Protein AF-A0A0K2VNF8-F1 (afdb_monomer)

pLDDT: mean 89.31, std 10.3, range [41.53, 97.69]

Solvent-accessible surface area (backbone atoms only — not comparable to full-atom values): 4937 Å² total; per-residue (Å²): 131,85,85,53,56,49,16,65,85,77,64,48,70,34,60,87,85,51,36,37,25,87,48,100,90,44,40,22,31,46,92,68,23,60,34,42,50,47,52,74,34,76,91,49,35,77,77,43,50,40,88,90,78,67,45,61,48,50,72,67,57,35,45,52,57,40,52,53,40,44,74,72,72,50,59,53,82,39,49,62,24,42,68,132

Foldseek 3Di:
DPPQFAAPPPRHGDDVQAFWDDFLVGIHGQVGADFLLLLQVPVSQQRDADNVVRGGDDNVRSVVVSVVCVVVVHDRRGGPGDRD

Mean predicted aligned error: 4.43 Å

Organism: Mesorhizobium plurifarium (NCBI:txid69974)

Secondary structure (DSSP, 8-state):
----PBPTTT-PBPPTT--EEEETTEEEETTTSPBGGGGG-TTTGGG-B-TTT-PBPPHHHHHHHHHHHHHTT--TTSB--B--

Structure (mmCIF, N/CA/C/O backbone):
data_AF-A0A0K2VNF8-F1
#
_entry.id   AF-A0A0K2VNF8-F1
#
loop_
_atom_site.group_PDB
_atom_site.id
_atom_site.type_symbol
_atom_site.label_atom_id
_atom_site.label_alt_id
_atom_site.label_comp_id
_atom_site.label_asym_id
_atom_site.label_entity_id
_atom_site.label_seq_id
_atom_site.pdbx_PDB_ins_code
_atom_site.Cartn_x
_atom_site.Cartn_y
_atom_site.Cartn_z
_atom_site.occupancy
_atom_site.B_iso_or_equiv
_atom_site.auth_seq_id
_atom_site.auth_comp_id
_atom_site.auth_asym_id
_atom_site.auth_atom_id
_atom_site.pdbx_PDB_model_num
ATOM 1 N N . MET A 1 1 ? 22.505 0.907 -21.106 1.00 41.53 1 MET A N 1
ATOM 2 C CA . MET A 1 1 ? 22.362 0.140 -19.852 1.00 41.53 1 MET A CA 1
ATOM 3 C C . MET A 1 1 ? 20.888 0.153 -19.506 1.00 41.53 1 MET A C 1
ATOM 5 O O . MET A 1 1 ? 20.309 1.227 -19.522 1.00 41.53 1 MET A O 1
ATOM 9 N N . HIS A 1 2 ? 20.250 -1.000 -19.316 1.00 47.38 2 HIS A N 1
ATOM 10 C CA . HIS A 1 2 ? 18.919 -1.008 -18.712 1.00 47.38 2 HIS A CA 1
ATOM 11 C C . HIS A 1 2 ? 19.140 -0.891 -17.208 1.00 47.38 2 HIS A C 1
ATOM 13 O O . HIS A 1 2 ? 19.555 -1.876 -16.597 1.00 47.38 2 HIS A O 1
ATOM 19 N N . ASP A 1 3 ? 18.956 0.306 -16.652 1.00 53.69 3 ASP A N 1
ATOM 20 C CA . ASP A 1 3 ? 18.921 0.510 -15.204 1.00 53.69 3 ASP A CA 1
ATOM 21 C C . ASP A 1 3 ? 17.772 -0.327 -14.643 1.00 53.69 3 ASP A C 1
ATOM 23 O O . ASP A 1 3 ? 16.597 0.017 -14.746 1.00 53.69 3 ASP A O 1
ATOM 27 N N . ARG A 1 4 ? 18.112 -1.514 -14.143 1.00 63.62 4 ARG A N 1
ATOM 28 C CA . ARG A 1 4 ? 17.188 -2.349 -13.385 1.00 63.62 4 ARG A CA 1
ATOM 29 C C . ARG A 1 4 ? 17.300 -1.884 -11.945 1.00 63.62 4 ARG A C 1
ATOM 31 O O . ARG A 1 4 ? 18.257 -2.256 -11.269 1.00 63.62 4 ARG A O 1
ATOM 38 N N . THR A 1 5 ? 16.346 -1.073 -11.495 1.00 82.06 5 THR A N 1
ATOM 39 C CA . THR A 1 5 ? 16.219 -0.706 -10.080 1.00 82.06 5 THR A CA 1
ATOM 40 C C . THR A 1 5 ? 16.200 -1.981 -9.242 1.00 82.06 5 THR A C 1
ATOM 42 O O . THR A 1 5 ? 15.457 -2.913 -9.548 1.00 82.06 5 THR A O 1
ATOM 45 N N . ALA A 1 6 ? 17.040 -2.074 -8.216 1.00 90.44 6 ALA A N 1
ATOM 46 C CA . ALA A 1 6 ? 17.012 -3.209 -7.300 1.00 90.44 6 ALA A CA 1
ATOM 47 C C . ALA A 1 6 ? 15.917 -2.997 -6.248 1.00 90.44 6 ALA A C 1
ATOM 49 O O . ALA A 1 6 ? 15.747 -1.892 -5.739 1.00 90.44 6 ALA A O 1
ATOM 50 N N . CYS A 1 7 ? 15.185 -4.057 -5.909 1.00 93.44 7 CYS A N 1
ATOM 51 C CA . CYS A 1 7 ? 14.224 -4.030 -4.814 1.00 93.44 7 CYS A CA 1
ATOM 52 C C . CYS A 1 7 ? 14.951 -3.793 -3.490 1.00 93.44 7 CYS A C 1
ATOM 54 O O . CYS A 1 7 ? 15.832 -4.576 -3.135 1.00 93.44 7 CYS A O 1
ATOM 56 N N . LEU A 1 8 ? 14.541 -2.763 -2.749 1.00 93.00 8 LEU A N 1
ATOM 57 C CA . LEU A 1 8 ? 15.154 -2.365 -1.482 1.00 93.00 8 LEU A CA 1
ATOM 58 C C . LEU A 1 8 ? 15.218 -3.524 -0.471 1.00 93.00 8 LEU A C 1
ATOM 60 O O . LEU A 1 8 ? 16.248 -3.725 0.165 1.00 93.00 8 LEU A O 1
ATOM 64 N N . ALA A 1 9 ? 14.159 -4.333 -0.366 1.00 93.00 9 ALA A N 1
ATOM 65 C CA . ALA A 1 9 ? 14.079 -5.397 0.638 1.00 93.00 9 ALA A CA 1
ATOM 66 C C . ALA A 1 9 ? 14.858 -6.673 0.277 1.00 93.00 9 ALA A C 1
ATOM 68 O O . ALA A 1 9 ? 15.427 -7.317 1.154 1.00 93.00 9 ALA A O 1
ATOM 69 N N . CYS A 1 10 ? 14.864 -7.087 -0.996 1.00 94.75 10 CYS A N 1
ATOM 70 C CA . CYS A 1 10 ? 15.435 -8.385 -1.393 1.00 94.75 10 CYS A CA 1
ATOM 71 C C . CYS A 1 10 ? 16.613 -8.300 -2.371 1.00 94.75 10 CYS A C 1
ATOM 73 O O . CYS A 1 10 ? 17.138 -9.337 -2.777 1.00 94.75 10 CYS A O 1
ATOM 75 N N . GLY A 1 11 ? 16.997 -7.097 -2.807 1.00 92.44 11 GLY A N 1
ATOM 76 C CA . GLY A 1 11 ? 18.094 -6.847 -3.748 1.00 92.44 11 GLY A CA 1
ATOM 77 C C . GLY A 1 11 ? 17.867 -7.370 -5.171 1.00 92.44 11 GLY A C 1
ATOM 78 O O . GLY A 1 11 ? 18.722 -7.192 -6.038 1.00 92.44 11 GLY A O 1
ATOM 79 N N . LYS A 1 12 ? 16.732 -8.027 -5.446 1.00 92.69 12 LYS A N 1
ATOM 80 C CA . LYS A 1 12 ? 16.429 -8.569 -6.776 1.00 92.69 12 LYS A CA 1
ATOM 81 C C . LYS A 1 12 ? 16.138 -7.436 -7.763 1.00 92.69 12 LYS A C 1
ATOM 83 O O . LYS A 1 12 ? 15.494 -6.459 -7.382 1.00 92.69 12 LYS A O 1
ATOM 88 N N . PRO A 1 13 ? 16.546 -7.574 -9.035 1.00 91.25 13 PRO A N 1
ATOM 89 C CA . PRO A 1 13 ? 16.238 -6.579 -10.050 1.00 91.25 13 PRO A CA 1
ATOM 90 C C . PRO A 1 13 ? 14.726 -6.489 -10.282 1.00 91.25 13 PRO A C 1
ATOM 92 O O . PRO A 1 13 ? 14.059 -7.504 -10.490 1.00 91.25 13 PRO A O 1
ATOM 95 N N . ILE A 1 14 ? 14.207 -5.268 -10.293 1.00 90.75 14 ILE A N 1
ATOM 96 C CA . ILE A 1 14 ? 12.851 -4.933 -10.712 1.00 90.75 14 ILE A CA 1
ATOM 97 C C . ILE A 1 14 ? 12.887 -4.732 -12.229 1.00 90.75 14 ILE A C 1
ATOM 99 O O . ILE A 1 14 ? 13.742 -4.025 -12.768 1.00 90.75 14 ILE A O 1
ATOM 103 N N . ALA A 1 15 ? 11.994 -5.418 -12.942 1.00 88.19 15 ALA A N 1
ATOM 104 C CA . ALA A 1 15 ? 11.876 -5.250 -14.383 1.00 88.19 15 ALA A CA 1
ATOM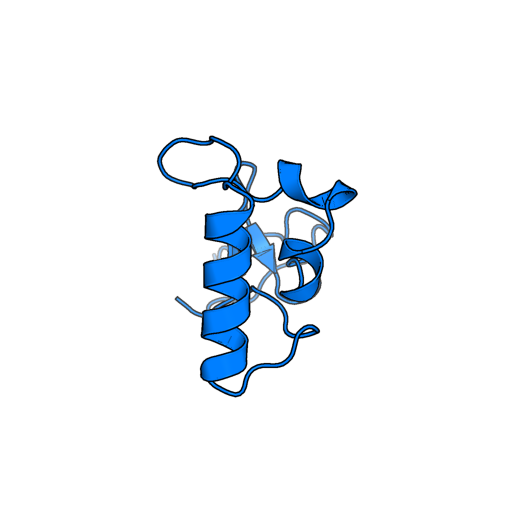 105 C C . ALA A 1 15 ? 11.306 -3.862 -14.712 1.00 88.19 15 ALA A C 1
ATOM 107 O O . ALA A 1 15 ? 10.467 -3.338 -13.985 1.00 88.19 15 ALA A O 1
ATOM 108 N N . HIS A 1 16 ? 11.739 -3.282 -15.830 1.00 84.75 16 HIS A N 1
ATOM 109 C CA . HIS A 1 16 ? 11.211 -2.002 -16.294 1.00 84.75 16 HIS A CA 1
ATOM 110 C C . HIS A 1 16 ? 9.691 -2.092 -16.516 1.00 84.75 16 HIS A C 1
ATOM 112 O O . HIS A 1 16 ? 9.229 -3.000 -17.209 1.00 84.75 16 HIS A O 1
ATOM 118 N N . GLY A 1 17 ? 8.930 -1.160 -15.937 1.00 85.44 17 GLY A N 1
ATOM 119 C CA . GLY A 1 17 ? 7.462 -1.139 -15.997 1.00 85.44 17 GLY A CA 1
ATOM 120 C C . GLY A 1 17 ? 6.761 -2.188 -15.124 1.00 85.44 17 GLY A C 1
ATOM 121 O O . GLY A 1 17 ? 5.547 -2.349 -15.226 1.00 85.44 17 GLY A O 1
ATOM 122 N N . ALA A 1 18 ? 7.492 -2.934 -14.288 1.00 90.19 18 ALA A N 1
ATOM 123 C CA . ALA A 1 18 ? 6.861 -3.784 -13.283 1.00 90.19 18 ALA A CA 1
ATOM 124 C C . ALA A 1 18 ? 6.236 -2.927 -12.167 1.00 90.19 18 ALA A C 1
ATOM 126 O O . ALA A 1 18 ? 6.762 -1.856 -11.878 1.00 90.19 18 ALA A O 1
ATOM 127 N N . PRO A 1 19 ? 5.173 -3.409 -11.494 1.00 92.69 19 PRO A N 1
ATOM 128 C CA . PRO A 1 19 ? 4.597 -2.700 -10.363 1.00 92.69 19 PRO A CA 1
ATOM 129 C C . PRO A 1 19 ? 5.619 -2.481 -9.243 1.00 92.69 19 PRO A C 1
ATOM 131 O O . PRO A 1 19 ? 6.301 -3.428 -8.820 1.00 92.69 19 PRO A O 1
ATOM 134 N N . THR A 1 20 ? 5.660 -1.257 -8.727 1.00 93.69 20 THR A N 1
ATOM 135 C CA . THR A 1 20 ? 6.550 -0.825 -7.649 1.00 93.69 20 THR A CA 1
ATOM 136 C C . THR A 1 20 ? 5.792 -0.135 -6.527 1.00 93.69 20 THR A C 1
ATOM 138 O O . THR A 1 20 ? 4.699 0.386 -6.726 1.00 93.69 20 THR A O 1
ATOM 141 N N . TYR A 1 21 ? 6.373 -0.148 -5.333 1.00 92.62 21 TYR A N 1
ATOM 142 C CA . TYR A 1 21 ? 5.913 0.622 -4.185 1.00 92.62 21 TYR A CA 1
ATOM 143 C C . TYR A 1 21 ? 7.043 1.563 -3.739 1.00 92.62 21 TYR A C 1
ATOM 145 O O . TYR A 1 21 ? 8.165 1.082 -3.526 1.00 92.62 21 TYR A O 1
ATOM 153 N N . PRO A 1 22 ? 6.791 2.880 -3.650 1.00 89.88 22 PRO A N 1
ATOM 154 C CA . PRO A 1 22 ? 7.782 3.838 -3.186 1.00 89.88 22 PRO A CA 1
ATOM 155 C C . PRO A 1 22 ? 7.962 3.724 -1.670 1.00 89.88 22 PRO A C 1
ATOM 157 O O . PRO A 1 22 ? 6.993 3.654 -0.924 1.00 89.88 22 PRO A O 1
ATOM 160 N N . ASP A 1 23 ? 9.212 3.717 -1.230 1.00 87.19 23 ASP A N 1
ATOM 161 C CA . ASP A 1 23 ? 9.601 3.789 0.174 1.00 87.19 23 ASP A CA 1
ATOM 162 C C . ASP A 1 23 ? 10.548 4.982 0.359 1.00 87.19 23 ASP A C 1
ATOM 164 O O . ASP A 1 23 ? 11.258 5.367 -0.574 1.00 87.19 23 ASP A O 1
ATOM 168 N N . VAL A 1 24 ? 10.613 5.558 1.559 1.00 84.81 24 VAL A N 1
ATOM 169 C CA . VAL A 1 24 ? 11.523 6.683 1.852 1.00 84.81 24 VAL A CA 1
ATOM 170 C C . VAL A 1 24 ? 12.988 6.365 1.552 1.00 84.81 24 VAL A C 1
ATOM 172 O O . VAL A 1 24 ? 13.764 7.261 1.228 1.00 84.81 24 VAL A O 1
ATO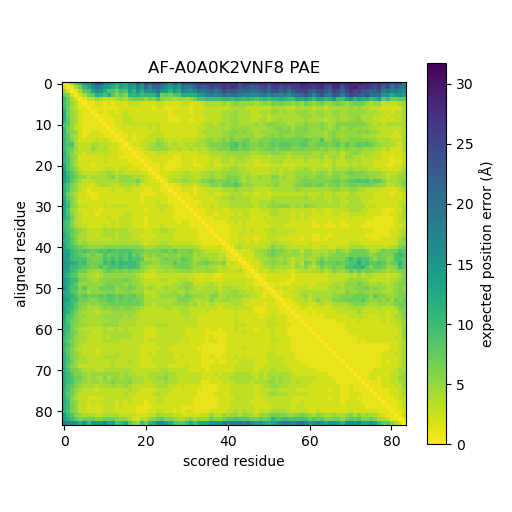M 175 N N . SER A 1 25 ? 13.372 5.089 1.633 1.00 85.31 25 SER A N 1
ATOM 176 C CA . SER A 1 25 ? 14.740 4.625 1.407 1.00 85.31 25 SER A CA 1
ATOM 177 C C . SER A 1 25 ? 14.955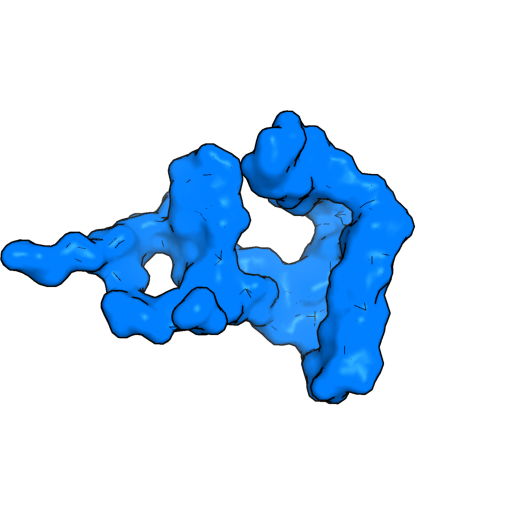 4.018 0.017 1.00 85.31 25 SER A C 1
ATOM 179 O O . SER A 1 25 ? 16.069 3.590 -0.292 1.00 85.31 25 SER A O 1
ATOM 181 N N . GLY A 1 26 ? 13.925 3.942 -0.833 1.00 88.25 26 GLY A N 1
ATOM 182 C CA . GLY A 1 26 ? 14.058 3.385 -2.176 1.00 88.25 26 GLY A CA 1
ATOM 183 C C . GLY A 1 26 ? 12.760 2.847 -2.769 1.00 88.25 26 GLY A C 1
ATOM 184 O O . GLY A 1 26 ? 11.701 3.456 -2.689 1.00 88.25 26 GLY A O 1
ATOM 185 N N . THR A 1 27 ? 12.846 1.702 -3.442 1.00 91.44 27 THR A N 1
ATOM 186 C CA . THR A 1 27 ? 11.708 1.130 -4.171 1.00 91.44 27 THR A CA 1
ATOM 187 C C . THR A 1 27 ? 11.568 -0.351 -3.870 1.00 91.44 27 THR A C 1
ATOM 189 O O . THR A 1 27 ? 12.524 -1.122 -3.989 1.00 91.44 27 THR A O 1
ATOM 192 N N . LEU A 1 28 ? 10.356 -0.768 -3.519 1.00 93.00 28 LEU A N 1
ATOM 193 C CA . LEU A 1 28 ? 9.995 -2.166 -3.332 1.00 93.00 28 LEU A CA 1
ATOM 194 C C . LEU A 1 28 ? 9.325 -2.699 -4.600 1.00 93.00 28 LEU A C 1
ATOM 196 O O . LEU A 1 28 ? 8.446 -2.068 -5.181 1.00 93.00 28 LEU A O 1
ATOM 200 N N . GLY A 1 29 ? 9.742 -3.883 -5.044 1.00 94.00 29 GLY A N 1
ATOM 201 C CA . GLY A 1 29 ? 9.023 -4.612 -6.089 1.00 94.00 29 GLY A CA 1
ATOM 202 C C . GLY A 1 29 ? 7.774 -5.294 -5.524 1.00 94.00 29 GLY A C 1
ATOM 203 O O . GLY A 1 29 ? 7.706 -5.559 -4.327 1.00 94.00 29 GLY A O 1
ATOM 204 N N . LYS A 1 30 ? 6.826 -5.666 -6.393 1.00 93.44 30 LYS A N 1
ATOM 205 C CA . LYS A 1 30 ? 5.549 -6.321 -6.031 1.00 93.44 30 LYS A CA 1
ATOM 206 C C . LYS A 1 30 ? 5.624 -7.422 -4.960 1.00 93.44 30 LYS A C 1
ATOM 208 O O . LYS A 1 30 ? 4.710 -7.548 -4.161 1.00 93.44 30 LYS A O 1
ATOM 213 N N . CYS A 1 31 ? 6.672 -8.246 -4.951 1.00 91.75 31 CYS A N 1
ATOM 214 C CA . CYS A 1 31 ? 6.800 -9.343 -3.984 1.00 91.75 31 CYS A CA 1
ATOM 215 C C . CYS A 1 31 ? 7.229 -8.908 -2.575 1.00 91.75 31 CYS A C 1
ATOM 217 O O . CYS A 1 31 ? 7.128 -9.707 -1.651 1.00 91.75 31 CYS A O 1
ATOM 219 N N . CYS A 1 32 ? 7.755 -7.694 -2.430 1.00 94.19 32 CYS A N 1
ATOM 220 C CA . CYS A 1 32 ? 8.220 -7.140 -1.161 1.00 94.19 32 CYS A CA 1
ATOM 221 C C . CYS A 1 32 ? 7.444 -5.889 -0.748 1.00 94.19 32 CYS A C 1
ATOM 223 O O . CYS A 1 32 ? 7.713 -5.351 0.318 1.00 94.19 32 CYS A O 1
ATOM 225 N N . ALA A 1 33 ? 6.544 -5.400 -1.600 1.00 94.25 33 ALA A N 1
ATOM 226 C CA . ALA A 1 33 ? 5.655 -4.309 -1.257 1.00 94.25 33 ALA A CA 1
ATOM 227 C C . ALA A 1 33 ? 4.667 -4.757 -0.169 1.00 94.25 33 ALA A C 1
ATOM 229 O O . ALA A 1 33 ? 4.265 -5.927 -0.170 1.00 94.25 33 ALA A O 1
ATOM 230 N N . PRO A 1 34 ? 4.257 -3.841 0.722 1.00 94.44 34 PRO A N 1
ATOM 231 C CA . PRO A 1 34 ? 3.246 -4.137 1.724 1.00 94.44 34 PRO A CA 1
ATOM 232 C C . PRO A 1 34 ? 1.919 -4.515 1.064 1.00 94.44 34 PRO A C 1
ATOM 234 O O . PRO A 1 34 ? 1.628 -4.125 -0.073 1.00 94.44 34 PRO A O 1
ATOM 237 N N . THR A 1 35 ? 1.114 -5.284 1.782 1.00 95.50 35 THR A N 1
ATOM 238 C CA . THR A 1 35 ? -0.270 -5.589 1.413 1.00 95.50 35 THR A CA 1
ATOM 239 C C . THR A 1 35 ? -1.233 -4.590 2.051 1.00 95.50 35 THR A C 1
ATOM 241 O O . THR A 1 35 ? -0.882 -3.889 3.000 1.00 95.50 35 THR A O 1
ATOM 244 N N . TYR A 1 36 ? -2.453 -4.483 1.521 1.00 95.31 36 TYR A N 1
ATOM 245 C CA . TYR A 1 36 ? -3.432 -3.521 2.043 1.00 95.31 36 TYR A CA 1
ATOM 246 C C . TYR A 1 36 ? -3.875 -3.829 3.479 1.00 95.31 36 TYR A C 1
ATOM 248 O O . TYR A 1 36 ? -4.178 -2.902 4.219 1.00 95.31 36 TYR A O 1
ATOM 256 N N . ASP A 1 37 ? -3.909 -5.090 3.907 1.00 95.25 37 ASP A N 1
ATOM 257 C CA . ASP A 1 37 ? -4.206 -5.459 5.298 1.00 95.25 37 ASP A CA 1
ATOM 258 C C . ASP A 1 37 ? -3.187 -4.898 6.305 1.00 95.25 37 ASP A C 1
ATOM 260 O O . ASP A 1 37 ? -3.578 -4.508 7.407 1.00 95.25 37 ASP A O 1
ATOM 264 N N . MET A 1 38 ? -1.917 -4.758 5.912 1.00 94.81 38 MET A N 1
ATOM 265 C CA . MET A 1 38 ? -0.867 -4.167 6.749 1.00 94.81 38 MET A CA 1
ATOM 266 C C . MET A 1 38 ? -1.156 -2.698 7.085 1.00 94.81 38 MET A C 1
ATOM 268 O O . MET A 1 38 ? -0.751 -2.236 8.148 1.00 94.81 38 MET A O 1
ATOM 272 N N . LEU A 1 39 ? -1.937 -1.975 6.267 1.00 94.00 39 LEU A N 1
ATOM 273 C CA . LEU A 1 39 ? -2.394 -0.619 6.607 1.00 94.00 39 LEU A CA 1
ATOM 274 C C . LEU A 1 39 ? -3.217 -0.581 7.895 1.00 94.00 39 LEU A C 1
ATOM 276 O O . LEU A 1 39 ? -3.297 0.472 8.522 1.00 94.00 39 LEU A O 1
ATOM 280 N N . LEU A 1 40 ? -3.853 -1.690 8.275 1.00 93.62 40 LEU A N 1
ATOM 281 C CA . LEU A 1 40 ? -4.696 -1.787 9.464 1.00 93.62 40 LEU A CA 1
ATOM 282 C C . LEU A 1 40 ? -3.968 -2.408 10.663 1.00 93.62 40 LEU A C 1
ATOM 284 O O . LEU A 1 40 ? -4.515 -2.387 11.765 1.00 93.62 40 LEU A O 1
ATOM 288 N N . ALA A 1 41 ? -2.762 -2.945 10.467 1.00 92.44 41 ALA A N 1
ATOM 289 C CA . ALA A 1 41 ? -1.937 -3.468 11.547 1.00 92.44 41 ALA A CA 1
ATOM 290 C C . ALA A 1 41 ? -1.293 -2.300 12.308 1.00 92.44 41 ALA A C 1
ATOM 292 O O . ALA A 1 41 ? -0.587 -1.471 11.732 1.00 92.44 41 ALA A O 1
ATOM 293 N N . GLU A 1 42 ? -1.564 -2.201 13.609 1.00 83.38 42 GLU A N 1
ATOM 294 C CA . GLU A 1 42 ? -1.058 -1.100 14.439 1.00 83.38 42 GLU A CA 1
ATOM 295 C C . GLU A 1 42 ? 0.460 -1.192 14.634 1.00 83.38 42 GLU A C 1
ATOM 297 O O . GLU A 1 42 ? 1.132 -0.166 14.699 1.00 83.38 42 GLU A O 1
ATOM 302 N N . GLU A 1 43 ? 1.018 -2.405 14.653 1.00 84.75 43 GLU A N 1
ATOM 303 C CA . GLU A 1 43 ? 2.463 -2.631 14.692 1.00 84.75 43 GLU A CA 1
ATOM 304 C C . GLU A 1 43 ? 3.192 -2.173 13.416 1.00 84.75 43 GLU A C 1
ATOM 306 O O . GLU A 1 43 ? 4.342 -1.746 13.497 1.00 84.75 43 GLU A O 1
ATOM 311 N N . GLU A 1 44 ? 2.520 -2.198 12.261 1.00 83.50 44 GLU A N 1
ATOM 312 C CA . GLU A 1 44 ? 3.089 -1.798 10.966 1.00 83.50 44 GLU A CA 1
ATOM 313 C C . GLU A 1 44 ? 2.780 -0.329 10.618 1.00 83.50 44 GLU A C 1
ATOM 315 O O . GLU A 1 44 ? 3.315 0.221 9.655 1.00 83.50 44 GLU A O 1
ATOM 320 N N . ALA A 1 45 ? 1.930 0.337 11.409 1.00 77.25 45 ALA A N 1
ATOM 321 C CA . ALA A 1 45 ? 1.428 1.688 11.158 1.00 77.25 45 ALA A CA 1
ATOM 322 C C . ALA A 1 45 ? 2.533 2.716 10.879 1.00 77.25 45 ALA A C 1
ATOM 324 O O . ALA A 1 45 ? 2.374 3.580 10.018 1.00 77.25 45 ALA A O 1
ATOM 325 N N . GLY A 1 46 ? 3.650 2.613 11.605 1.00 80.56 46 GLY A N 1
ATOM 326 C CA . GLY A 1 46 ? 4.773 3.546 11.513 1.00 80.56 46 GLY A CA 1
ATOM 327 C C . GLY A 1 46 ? 5.575 3.457 10.213 1.00 80.56 46 GLY A C 1
ATOM 328 O O . GLY A 1 46 ? 6.367 4.355 9.946 1.00 80.56 46 GLY A O 1
ATOM 329 N N . TYR A 1 47 ? 5.382 2.410 9.405 1.00 84.31 47 TYR A N 1
ATOM 330 C CA . TYR A 1 47 ? 6.077 2.241 8.125 1.00 84.31 47 TYR A CA 1
ATOM 331 C C . TYR A 1 47 ? 5.352 2.908 6.953 1.00 84.31 47 TYR A C 1
ATOM 333 O O . TYR A 1 47 ? 5.932 3.080 5.882 1.00 84.31 47 TYR A O 1
ATOM 341 N N . PHE A 1 48 ? 4.094 3.303 7.142 1.00 91.19 48 PHE A N 1
ATOM 342 C CA . PHE A 1 48 ? 3.319 3.990 6.118 1.00 91.19 48 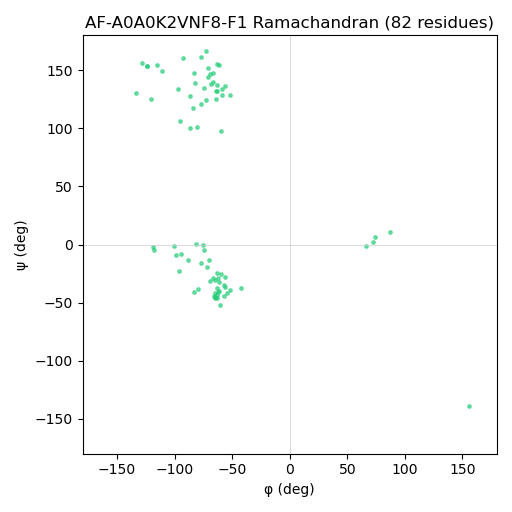PHE A CA 1
ATOM 343 C C . PHE A 1 48 ? 3.423 5.489 6.337 1.00 91.19 48 PHE A C 1
ATOM 345 O O . PHE A 1 48 ? 2.807 6.026 7.255 1.00 91.19 48 PHE A O 1
ATOM 352 N N . VAL A 1 49 ? 4.191 6.160 5.488 1.00 90.31 49 VAL A N 1
ATOM 353 C CA . VAL A 1 49 ? 4.398 7.606 5.556 1.00 90.31 49 VAL A CA 1
ATOM 354 C C . VAL A 1 49 ? 3.828 8.302 4.329 1.00 90.31 49 VAL A C 1
ATOM 356 O O . VAL A 1 49 ? 3.711 7.717 3.251 1.00 90.31 49 VAL A O 1
ATOM 359 N N . ASP A 1 50 ? 3.474 9.566 4.501 1.00 88.00 50 ASP A N 1
ATOM 360 C CA . ASP A 1 50 ? 3.217 10.471 3.393 1.00 88.00 50 ASP A CA 1
ATOM 361 C C . ASP A 1 50 ? 4.551 10.839 2.725 1.00 88.00 50 ASP A C 1
ATOM 363 O O . ASP A 1 50 ? 5.481 11.290 3.389 1.00 88.00 50 ASP A O 1
ATOM 367 N N . MET A 1 51 ? 4.675 10.617 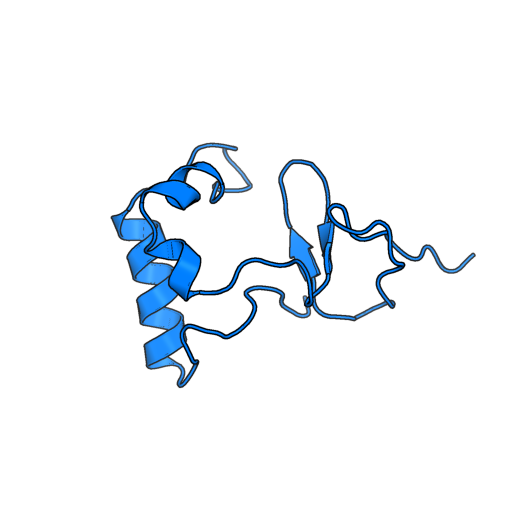1.415 1.00 84.94 51 MET A N 1
ATOM 368 C CA . MET A 1 51 ? 5.961 10.771 0.717 1.00 84.94 51 MET A CA 1
ATOM 369 C C . MET A 1 51 ? 6.397 12.235 0.549 1.00 84.94 51 MET A C 1
ATOM 371 O O . MET A 1 51 ? 7.584 12.479 0.337 1.00 84.94 51 MET 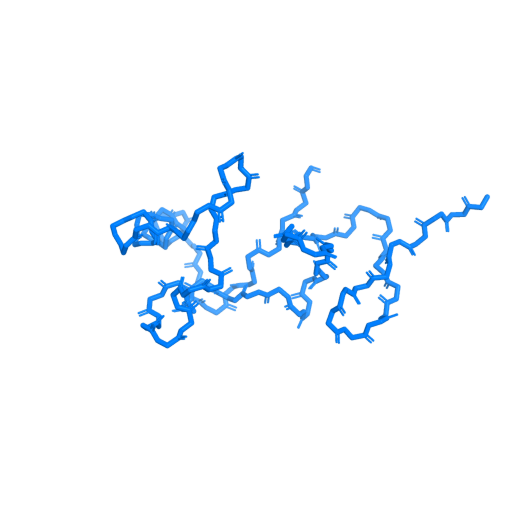A O 1
ATOM 375 N N . ASP A 1 52 ? 5.474 13.197 0.653 1.00 85.56 52 ASP A N 1
ATOM 376 C CA . ASP A 1 52 ? 5.780 14.625 0.523 1.00 85.56 52 ASP A CA 1
ATOM 377 C C . ASP A 1 52 ? 6.306 15.212 1.842 1.00 85.56 52 ASP A C 1
ATOM 379 O O . ASP A 1 52 ? 7.243 16.013 1.849 1.00 85.56 52 ASP A O 1
ATOM 383 N N . SER A 1 53 ? 5.713 14.812 2.969 1.00 87.06 53 SER A N 1
ATOM 384 C CA . SER A 1 53 ? 6.072 15.292 4.311 1.00 87.06 53 SER A CA 1
ATOM 385 C C . SER A 1 53 ? 7.039 14.377 5.066 1.00 87.06 53 SER A C 1
ATOM 387 O O . SER A 1 53 ? 7.738 14.843 5.964 1.00 87.06 53 SER A O 1
ATOM 389 N N . GLY A 1 54 ? 7.099 13.091 4.713 1.00 86.12 54 GLY A N 1
ATOM 390 C CA . GLY A 1 54 ? 7.844 12.055 5.435 1.00 86.12 54 GLY A CA 1
ATOM 391 C C . GLY A 1 54 ? 7.212 11.639 6.769 1.00 86.12 54 GLY A C 1
ATOM 392 O O . GLY A 1 54 ? 7.788 10.816 7.479 1.00 86.12 54 GLY A O 1
ATOM 393 N N . GLU A 1 55 ? 6.052 12.195 7.122 1.00 90.31 55 GLU A N 1
ATOM 394 C CA . GLU A 1 55 ? 5.363 11.918 8.381 1.00 90.31 55 GLU A CA 1
ATOM 395 C C . GLU A 1 55 ? 4.514 10.638 8.286 1.00 90.31 55 GLU A C 1
ATOM 397 O O . GLU A 1 55 ? 3.949 10.349 7.224 1.00 90.31 55 GLU A O 1
ATOM 402 N N . PRO A 1 56 ? 4.362 9.871 9.383 1.00 90.75 56 PRO A N 1
ATOM 403 C CA . PRO A 1 56 ? 3.472 8.716 9.412 1.00 90.75 56 PRO A CA 1
ATOM 404 C C . PRO A 1 56 ? 2.031 9.079 9.041 1.00 90.75 56 PRO A C 1
ATOM 406 O O . PRO A 1 56 ? 1.462 10.056 9.535 1.00 90.75 56 PRO A O 1
ATOM 409 N N . LEU A 1 57 ? 1.405 8.242 8.216 1.00 92.69 57 LEU A N 1
ATOM 410 C CA . LEU A 1 57 ? -0.009 8.360 7.892 1.00 92.69 57 LEU A CA 1
ATOM 411 C C . LEU A 1 57 ? -0.858 8.158 9.149 1.00 92.69 57 LEU A C 1
ATOM 413 O O . LEU A 1 57 ? -0.656 7.229 9.938 1.00 92.69 57 LEU A O 1
ATOM 417 N N . THR A 1 58 ? -1.883 8.994 9.305 1.00 93.31 58 THR A N 1
ATOM 418 C CA . THR A 1 58 ? -2.862 8.815 10.380 1.00 93.31 58 THR A CA 1
ATOM 419 C C . THR A 1 58 ? -3.622 7.499 10.202 1.00 93.31 58 THR A C 1
ATOM 421 O O . THR A 1 58 ? -3.779 6.990 9.089 1.00 93.31 58 THR A O 1
ATOM 424 N N . ALA A 1 59 ? -4.145 6.944 11.299 1.00 92.81 59 ALA A N 1
ATOM 425 C CA . ALA A 1 59 ? -4.985 5.745 11.237 1.00 92.81 59 ALA A CA 1
ATOM 426 C C . ALA A 1 59 ? -6.201 5.934 10.309 1.00 92.81 59 ALA A C 1
ATOM 428 O O . ALA A 1 59 ? -6.567 5.023 9.570 1.00 92.81 59 ALA A O 1
ATOM 429 N N . GLU A 1 60 ? -6.788 7.134 10.297 1.00 94.50 60 GLU A N 1
ATOM 430 C CA . GLU A 1 60 ? -7.896 7.484 9.404 1.00 94.50 60 GLU A CA 1
ATOM 431 C C . GLU A 1 60 ? -7.469 7.485 7.929 1.00 94.50 60 GLU A C 1
ATOM 433 O O . GLU A 1 60 ? -8.160 6.901 7.097 1.00 94.50 60 GLU A O 1
ATOM 438 N N . ALA A 1 61 ? -6.304 8.054 7.602 1.00 94.19 61 ALA A N 1
ATOM 439 C CA . ALA A 1 61 ? -5.779 8.051 6.237 1.00 94.19 61 ALA A CA 1
ATOM 440 C C . ALA A 1 61 ? -5.459 6.629 5.749 1.00 94.19 61 ALA A C 1
ATOM 442 O O . ALA A 1 61 ? -5.874 6.244 4.654 1.00 94.19 61 ALA A O 1
ATOM 443 N N . ARG A 1 62 ? -4.793 5.812 6.581 1.00 95.00 62 ARG A N 1
ATOM 444 C CA . ARG A 1 62 ? -4.529 4.392 6.283 1.00 95.00 62 ARG A CA 1
ATOM 445 C C . ARG A 1 62 ? -5.829 3.628 6.028 1.00 95.00 62 ARG A C 1
ATOM 447 O O . ARG A 1 62 ? -5.935 2.881 5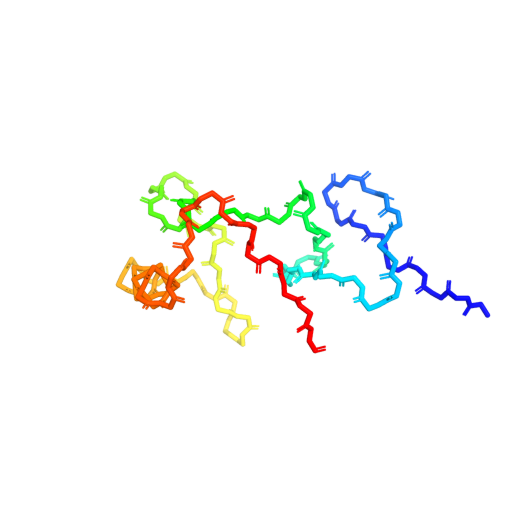.054 1.00 95.00 62 ARG A O 1
ATOM 454 N N . ARG A 1 63 ? -6.846 3.863 6.863 1.00 95.44 63 ARG A N 1
ATOM 455 C CA . ARG A 1 63 ? -8.163 3.238 6.716 1.00 95.44 63 ARG A CA 1
ATOM 456 C C . ARG A 1 63 ? -8.871 3.673 5.435 1.00 95.44 63 ARG A C 1
ATOM 458 O O . ARG A 1 63 ? -9.413 2.820 4.742 1.00 95.44 63 ARG A O 1
ATOM 465 N N . ALA A 1 64 ? -8.814 4.955 5.085 1.00 96.44 64 ALA A N 1
ATOM 466 C CA . ALA A 1 64 ? -9.402 5.467 3.851 1.00 96.44 64 ALA A CA 1
ATOM 467 C C . ALA A 1 64 ? -8.772 4.831 2.598 1.00 96.44 64 ALA A C 1
ATOM 469 O O . ALA A 1 64 ? -9.492 4.484 1.663 1.00 96.44 64 ALA A O 1
ATOM 470 N N . ILE A 1 65 ? -7.448 4.618 2.589 1.00 95.06 65 ILE A N 1
ATOM 471 C CA . ILE A 1 65 ? -6.747 3.924 1.493 1.00 95.06 65 ILE A CA 1
ATOM 472 C C . ILE A 1 65 ? -7.231 2.474 1.370 1.00 95.06 65 ILE A C 1
ATOM 474 O O . ILE A 1 65 ? -7.530 2.015 0.265 1.00 95.06 65 ILE A O 1
ATOM 478 N N . TYR A 1 66 ? -7.328 1.765 2.497 1.00 96.38 66 TYR A N 1
ATOM 479 C CA . TYR A 1 66 ? -7.843 0.398 2.534 1.00 96.38 66 TYR A CA 1
ATOM 480 C C . TYR A 1 66 ? -9.290 0.324 2.025 1.00 96.38 6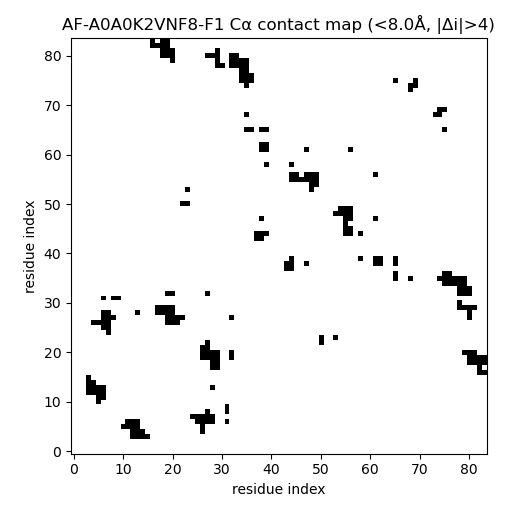6 TYR A C 1
ATOM 482 O O . TYR A 1 66 ? -9.587 -0.441 1.108 1.00 96.38 66 TYR A O 1
ATOM 490 N N . ASP A 1 67 ? -10.186 1.148 2.573 1.00 97.44 67 ASP A N 1
ATOM 491 C CA . ASP A 1 67 ? -11.608 1.129 2.227 1.00 97.44 67 ASP A CA 1
ATOM 492 C C . ASP A 1 67 ? -11.824 1.486 0.744 1.00 97.44 67 ASP A C 1
ATOM 494 O O . ASP A 1 67 ? -12.648 0.860 0.075 1.00 97.44 67 ASP A O 1
ATOM 498 N N . ALA A 1 68 ? -11.043 2.425 0.193 1.00 97.25 68 ALA A N 1
ATOM 499 C CA . ALA A 1 68 ? -11.076 2.759 -1.231 1.00 97.25 68 ALA A CA 1
ATOM 500 C C . ALA A 1 68 ? -10.666 1.575 -2.126 1.00 97.25 68 ALA A C 1
ATOM 502 O O . ALA A 1 68 ? -11.299 1.336 -3.156 1.00 97.25 68 ALA A O 1
ATOM 503 N N . HIS A 1 69 ? -9.643 0.808 -1.731 1.00 96.69 69 HIS A N 1
ATOM 504 C CA . HIS A 1 69 ? -9.209 -0.390 -2.461 1.00 96.69 69 HIS A CA 1
ATOM 505 C C . HIS A 1 69 ? -10.280 -1.484 -2.449 1.00 96.69 69 HIS A C 1
ATOM 507 O O . HIS A 1 69 ? -10.628 -2.026 -3.500 1.00 96.69 69 HIS A O 1
ATOM 513 N N . ILE A 1 70 ? -10.872 -1.751 -1.281 1.00 97.69 70 ILE A N 1
ATOM 514 C CA . ILE A 1 70 ? -11.962 -2.726 -1.145 1.00 97.69 70 ILE A CA 1
ATOM 515 C C . ILE A 1 70 ? -13.199 -2.299 -1.943 1.00 97.69 70 ILE A C 1
ATOM 517 O O . ILE A 1 70 ? -13.788 -3.115 -2.652 1.00 97.69 70 ILE A O 1
ATOM 521 N N . ALA A 1 71 ? -13.582 -1.021 -1.887 1.00 97.56 71 ALA A N 1
ATOM 522 C CA . ALA A 1 71 ? -14.707 -0.494 -2.661 1.00 97.56 71 ALA A CA 1
ATOM 523 C C . ALA A 1 71 ? -14.481 -0.608 -4.181 1.00 97.56 71 ALA A C 1
ATOM 525 O O . ALA A 1 71 ? -15.439 -0.782 -4.934 1.00 97.56 71 ALA A O 1
ATOM 526 N N . GLY A 1 72 ? -13.222 -0.569 -4.628 1.00 96.38 72 GLY A N 1
ATOM 527 C CA . GLY A 1 72 ? -12.815 -0.832 -6.010 1.00 96.38 72 GLY A CA 1
ATOM 528 C C . GLY A 1 72 ? -12.830 -2.312 -6.420 1.00 96.38 72 GLY A C 1
ATOM 529 O O . GLY A 1 72 ? -12.503 -2.620 -7.564 1.00 96.38 72 GLY A O 1
ATOM 530 N N . GLY A 1 73 ? -13.201 -3.227 -5.518 1.00 97.12 73 GLY A N 1
ATOM 531 C CA . GLY A 1 73 ? -13.199 -4.676 -5.747 1.00 97.12 73 GLY A CA 1
ATOM 532 C C . GLY A 1 73 ? -11.866 -5.365 -5.438 1.00 97.12 73 GLY A C 1
ATOM 533 O O . GLY A 1 73 ? -11.694 -6.533 -5.787 1.00 97.12 73 GLY A O 1
ATOM 534 N N . GLY A 1 74 ? -10.931 -4.657 -4.804 1.00 96.12 74 GLY A N 1
ATOM 535 C CA . GLY A 1 74 ? -9.655 -5.199 -4.358 1.00 96.12 74 GLY A CA 1
ATOM 536 C C . GLY A 1 74 ? -9.770 -6.120 -3.141 1.00 96.12 74 GLY A C 1
ATOM 537 O O . GLY A 1 74 ? -10.794 -6.180 -2.459 1.00 96.12 74 GLY A O 1
ATOM 538 N N . GLN A 1 75 ? -8.693 -6.851 -2.864 1.00 97.19 75 GLN A N 1
ATOM 539 C CA . GLN A 1 75 ? -8.562 -7.768 -1.735 1.00 97.19 75 GLN A CA 1
ATOM 540 C C . GLN A 1 75 ? -7.552 -7.241 -0.701 1.00 97.19 75 GLN A C 1
ATOM 542 O O . GLN A 1 75 ? -6.570 -6.601 -1.079 1.00 97.19 75 GLN A O 1
ATOM 547 N N . PRO A 1 76 ? -7.723 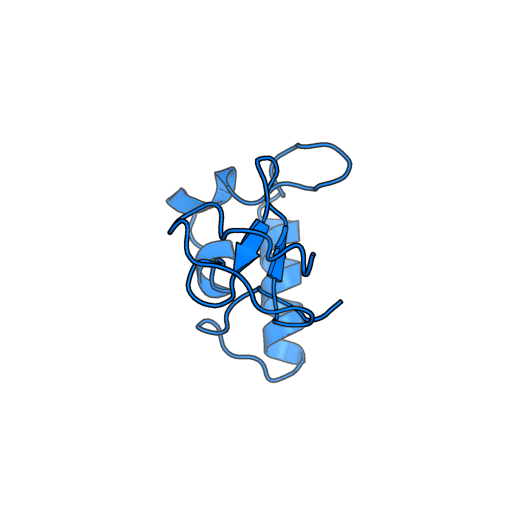-7.552 0.600 1.00 95.56 76 PRO A N 1
ATOM 548 C CA . PRO A 1 76 ? -6.783 -7.138 1.652 1.00 95.56 76 PRO A CA 1
ATOM 549 C C . PRO A 1 76 ? -5.344 -7.610 1.402 1.00 95.56 76 PRO A C 1
ATOM 551 O O . PRO A 1 76 ? -4.385 -6.903 1.686 1.00 95.56 76 PRO A O 1
ATOM 554 N N . THR A 1 77 ? -5.201 -8.800 0.821 1.00 95.69 77 THR A N 1
ATOM 555 C CA . THR A 1 77 ? -3.917 -9.441 0.512 1.00 95.69 77 THR A CA 1
ATOM 556 C C . THR A 1 77 ? -3.270 -8.933 -0.776 1.00 95.69 77 THR A C 1
ATOM 558 O O . THR A 1 77 ? -2.221 -9.441 -1.174 1.00 95.69 77 THR A O 1
ATOM 561 N N . ASP A 1 78 ? -3.897 -7.990 -1.481 1.00 96.12 78 ASP A N 1
ATOM 562 C CA . ASP A 1 78 ? -3.289 -7.413 -2.673 1.00 96.12 78 ASP A CA 1
ATOM 563 C C . ASP A 1 78 ? -2.045 -6.616 -2.290 1.00 96.12 78 ASP A C 1
ATOM 565 O O . ASP A 1 78 ? -2.026 -5.888 -1.298 1.00 96.12 78 ASP A O 1
ATOM 569 N N . SER A 1 79 ? -1.001 -6.728 -3.109 1.00 95.81 79 SER A N 1
ATOM 570 C CA . SER A 1 79 ? 0.186 -5.890 -2.954 1.00 95.81 79 SER A CA 1
ATOM 571 C C . SER A 1 79 ? -0.162 -4.442 -3.296 1.00 95.81 79 SER A C 1
ATOM 573 O O . SER A 1 79 ? -0.759 -4.176 -4.341 1.00 95.81 79 SER A O 1
ATOM 575 N N . MET A 1 80 ? 0.339 -3.509 -2.498 1.00 94.81 80 MET A N 1
ATOM 576 C CA . MET A 1 80 ? 0.214 -2.074 -2.736 1.00 94.81 80 MET A CA 1
ATOM 577 C C . MET A 1 80 ? 1.125 -1.555 -3.859 1.00 94.81 80 MET A C 1
ATOM 579 O O . MET A 1 80 ? 1.023 -0.385 -4.218 1.00 94.81 80 MET A O 1
ATOM 583 N N . ALA A 1 81 ? 1.999 -2.388 -4.440 1.00 94.12 81 ALA A N 1
ATOM 584 C CA . ALA A 1 81 ? 2.773 -2.009 -5.620 1.00 94.12 81 ALA A CA 1
ATOM 585 C C . ALA A 1 81 ? 1.868 -1.735 -6.829 1.00 94.12 81 ALA A C 1
ATOM 587 O O . ALA A 1 81 ? 1.018 -2.559 -7.182 1.00 94.12 81 ALA A O 1
ATOM 588 N N . ARG A 1 82 ? 2.104 -0.611 -7.505 1.00 89.25 82 ARG A N 1
ATOM 589 C CA . ARG A 1 82 ? 1.322 -0.145 -8.655 1.00 89.25 82 ARG A CA 1
ATOM 590 C C . ARG A 1 82 ? 2.228 0.082 -9.859 1.00 89.25 82 ARG A C 1
ATOM 592 O O . ARG A 1 82 ? 3.432 0.272 -9.711 1.00 89.25 82 ARG A O 1
ATOM 599 N N . VAL A 1 83 ? 1.652 -0.037 -11.052 1.00 82.44 83 VAL A N 1
ATOM 600 C CA . VAL A 1 83 ? 2.301 0.440 -12.278 1.00 82.44 83 VAL A CA 1
ATOM 601 C C . VAL A 1 83 ? 1.964 1.923 -12.357 1.00 82.44 83 VAL A C 1
ATOM 603 O O . VAL A 1 83 ? 0.775 2.244 -12.393 1.00 82.44 83 VAL A O 1
ATOM 606 N N . ASP A 1 84 ? 2.981 2.778 -12.299 1.00 60.25 84 ASP A N 1
ATOM 607 C CA . ASP A 1 84 ? 2.836 4.208 -12.596 1.00 60.25 84 ASP A CA 1
ATOM 608 C C . ASP A 1 84 ? 2.517 4.440 -14.083 1.00 60.25 84 ASP A C 1
ATOM 610 O O . ASP A 1 84 ? 3.043 3.679 -14.936 1.00 60.25 84 ASP A O 1
#

Nearest PDB structures (foldseek):
  2cup-assembly1_A  TM=7.247E-01  e=1.585E+00  Homo sapiens
  2ehe-assembly1_A  TM=5.223E-01  e=1.046E+00  Homo sapiens
  3ixe-assembly1_B  TM=6.049E-01  e=2.240E+00  Homo sapiens
  1wyh-assembly1_A  TM=5.374E-01  e=2.401E+00  Homo sapiens
  4jcj-assembly3_C  TM=7.581E-01  e=6.326E+00  Mus musculus

Sequence (84 aa):
MHDRTACLACGKPIAHGAPTYPDVSGTLGKCCAPTYDMLLAEEEAGYFVDMDSGEPLTAEARRAIYDAHIAGGGQPTDSMARVD

Radius of gyration: 13.31 Å; Cα contacts (8 Å, |Δi|>4): 129; chains: 1; bounding box: 37×25×34 Å